Protein AF-A0A3C1Z2K4-F1 (afdb_monomer)

Nearest PDB structures (foldseek):
  4ebg-assembly1_A  TM=4.492E-01  e=4.046E+00  Staphylococcus aureus subsp. aureus Mu50
  5xgn-assembly1_B  TM=2.457E-01  e=3.814E+00  Homo sapiens

pLDDT: mean 73.74, std 11.25, range [42.72, 96.44]

Solvent-accessible surface area (backbone atoms only — not comparable to full-atom values): 7910 Å² total; per-residue (Å²): 136,85,82,72,77,92,65,87,72,60,56,74,59,48,55,52,50,57,49,53,52,52,51,52,50,49,51,52,49,51,52,56,58,47,44,72,74,14,76,82,66,61,44,74,87,27,49,41,77,48,66,44,98,81,70,36,40,39,39,38,34,58,72,63,78,54,89,96,55,91,79,65,76,47,79,47,63,82,52,70,60,96,48,67,52,50,76,48,76,40,57,48,74,62,55,73,74,47,88,82,85,74,73,81,72,74,54,76,42,77,50,80,68,90,36,40,38,35,33,34,65,54,88,63,80,130

Mean predicted aligned error: 13.85 Å

Sequence (126 aa):
MHDRLGIDQDLPFQQRGWGYLRLVWSVCSFVSIGARPGLFGQGSPADASMVDVGGTVRSDYERLARFERLTYLTVSSSAAPAADVLDVRWDRPYAEAFVLRRPMPLPARSGLQKKFCFDFQGSWGR

Structure (mmCIF, N/CA/C/O backbone):
data_AF-A0A3C1Z2K4-F1
#
_entry.id   AF-A0A3C1Z2K4-F1
#
loop_
_atom_site.group_PDB
_atom_site.id
_atom_site.type_symbol
_atom_site.label_atom_id
_atom_site.label_alt_id
_atom_site.label_comp_id
_atom_site.label_asym_id
_atom_site.label_entity_id
_atom_site.label_seq_id
_atom_site.pdbx_PDB_ins_code
_atom_site.Cartn_x
_atom_site.Cartn_y
_atom_site.Cartn_z
_atom_site.occupancy
_atom_site.B_iso_or_equiv
_atom_site.auth_seq_id
_atom_site.auth_comp_id
_atom_site.auth_asym_id
_atom_site.auth_atom_id
_atom_site.pdbx_PDB_model_num
ATOM 1 N N . MET A 1 1 ? -42.104 36.059 39.442 1.00 42.72 1 MET A N 1
ATOM 2 C CA . MET A 1 1 ? -41.412 35.205 40.433 1.00 42.72 1 MET A CA 1
ATOM 3 C C . MET A 1 1 ? -41.737 33.767 40.046 1.00 42.72 1 MET A C 1
ATOM 5 O O . MET A 1 1 ? -42.840 33.336 40.304 1.00 42.72 1 MET A O 1
ATOM 9 N N . HIS A 1 2 ? -41.058 33.175 39.063 1.00 48.38 2 HIS A N 1
ATOM 10 C CA . HIS A 1 2 ? -39.769 32.470 39.163 1.00 48.38 2 HIS A CA 1
ATOM 11 C C . HIS A 1 2 ? -39.744 31.285 40.149 1.00 48.38 2 HIS A C 1
ATOM 13 O O . HIS A 1 2 ? -38.697 31.019 40.727 1.00 48.38 2 HIS A O 1
ATOM 19 N N . ASP A 1 3 ? -40.840 30.529 40.261 1.00 51.28 3 ASP A N 1
ATOM 20 C CA . ASP A 1 3 ? -40.738 29.109 40.622 1.00 51.28 3 ASP A CA 1
ATOM 21 C C . ASP A 1 3 ? -40.391 28.313 39.364 1.00 51.28 3 ASP A C 1
ATOM 23 O O . ASP A 1 3 ? -41.202 28.009 38.490 1.00 51.28 3 ASP A O 1
ATOM 27 N N . ARG A 1 4 ? -39.080 28.144 39.224 1.00 54.81 4 ARG A N 1
ATOM 28 C CA . ARG A 1 4 ? -38.368 27.565 38.096 1.00 54.81 4 ARG A CA 1
ATOM 29 C C . ARG A 1 4 ? -38.668 26.068 38.018 1.00 54.81 4 ARG A C 1
ATOM 31 O O . ARG A 1 4 ? -38.285 25.338 38.919 1.00 54.81 4 ARG A O 1
ATOM 38 N N . LEU A 1 5 ? -39.303 25.654 36.919 1.00 58.22 5 LEU A N 1
ATOM 39 C CA . LEU A 1 5 ? -39.229 24.322 36.299 1.00 58.22 5 LEU A CA 1
ATOM 40 C C . LEU A 1 5 ? -39.019 23.162 37.289 1.00 58.22 5 LEU A C 1
ATOM 42 O O . LEU A 1 5 ? -37.889 22.734 37.521 1.00 58.22 5 LEU A O 1
ATOM 46 N N . GLY A 1 6 ? -40.126 22.625 37.811 1.00 48.28 6 GLY A N 1
ATOM 47 C CA . GLY A 1 6 ? -40.174 21.327 38.486 1.00 48.28 6 GLY A CA 1
ATOM 48 C C . GLY A 1 6 ? -39.842 20.202 37.509 1.00 48.28 6 GLY A C 1
ATOM 49 O O . GLY A 1 6 ? -40.725 19.519 37.003 1.00 48.28 6 GLY A O 1
ATOM 50 N N . ILE A 1 7 ? -38.561 20.064 37.184 1.00 61.66 7 ILE A N 1
ATOM 51 C CA . ILE A 1 7 ? -38.020 18.900 36.498 1.00 61.66 7 ILE A CA 1
ATOM 52 C C . ILE A 1 7 ? -37.639 17.941 37.613 1.00 61.66 7 ILE A C 1
ATOM 54 O O . ILE A 1 7 ? -36.717 18.222 38.378 1.00 61.66 7 ILE A O 1
ATOM 58 N N . ASP A 1 8 ? -38.371 16.838 37.708 1.00 60.84 8 ASP A N 1
ATOM 59 C CA . ASP A 1 8 ? -38.032 15.701 38.554 1.00 60.84 8 ASP A CA 1
ATOM 60 C C . ASP A 1 8 ? -36.700 15.129 38.038 1.00 60.84 8 ASP A C 1
ATOM 62 O O . ASP A 1 8 ? -36.638 14.368 37.069 1.00 60.84 8 ASP A O 1
ATOM 66 N N . GLN A 1 9 ? -35.591 15.671 38.548 1.00 62.62 9 GLN A N 1
ATOM 67 C CA . GLN A 1 9 ? -34.262 15.370 38.039 1.00 62.62 9 GLN A CA 1
ATOM 68 C C . GLN A 1 9 ? -33.791 14.051 38.629 1.00 62.62 9 GLN A C 1
ATOM 70 O O . GLN A 1 9 ? -33.305 13.998 39.759 1.00 62.62 9 GLN A O 1
ATOM 75 N N . ASP A 1 10 ? -33.853 12.998 37.817 1.00 71.75 10 ASP A N 1
ATOM 76 C CA . ASP A 1 10 ? -33.160 11.742 38.091 1.00 71.75 10 ASP A CA 1
ATOM 77 C C . ASP A 1 10 ? -31.637 11.939 37.923 1.00 71.75 10 ASP A C 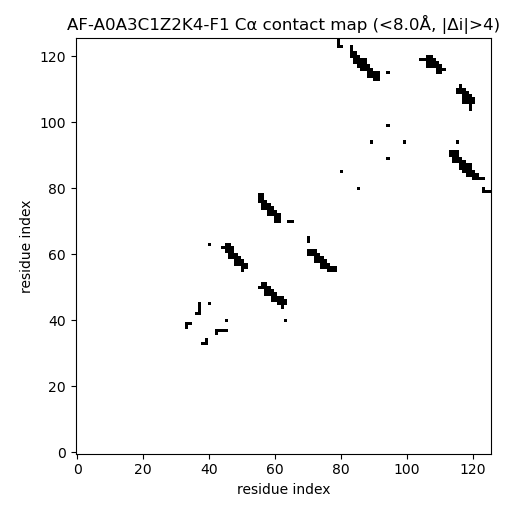1
ATOM 79 O O . ASP A 1 10 ? -31.005 11.583 36.923 1.00 71.75 10 ASP A O 1
ATOM 83 N N . LEU A 1 11 ? -31.043 12.597 38.920 1.00 75.25 11 LEU A N 1
ATOM 84 C CA . LEU A 1 11 ? -29.610 12.850 39.063 1.00 75.25 11 LEU A CA 1
ATOM 85 C C . LEU A 1 11 ? -28.760 11.566 38.932 1.00 75.25 11 LEU A C 1
ATOM 87 O O . LEU A 1 11 ? -27.741 11.612 38.236 1.00 75.25 11 LEU A O 1
ATOM 91 N N . PRO A 1 12 ? -29.141 10.410 39.520 1.00 74.81 12 PRO A N 1
ATOM 92 C CA . PRO A 1 12 ? -28.428 9.147 39.323 1.00 74.81 12 PRO A CA 1
ATOM 93 C C . PRO A 1 12 ? -28.388 8.666 37.868 1.00 74.81 12 PRO A C 1
ATOM 95 O O . PRO A 1 12 ? -27.373 8.101 37.442 1.00 74.81 12 PRO A O 1
ATOM 98 N N . PHE A 1 13 ? -29.477 8.845 37.113 1.00 74.31 13 PHE A N 1
ATOM 99 C CA . PHE A 1 13 ? -29.533 8.505 35.690 1.00 74.31 13 PHE A CA 1
ATOM 100 C C . PHE A 1 13 ? -28.643 9.438 34.866 1.00 74.31 13 PHE A C 1
ATOM 102 O O . PHE A 1 13 ? -27.835 8.976 34.053 1.00 74.31 13 PHE A O 1
ATOM 109 N N . GLN A 1 14 ? -28.707 10.743 35.141 1.00 77.50 14 GLN A N 1
ATOM 110 C CA . GLN A 1 14 ? -27.864 11.728 34.470 1.00 77.50 14 GLN A CA 1
ATOM 111 C C . GLN A 1 14 ? -26.378 11.447 34.713 1.00 77.50 14 GLN A C 1
ATOM 113 O O . GLN A 1 14 ? -25.613 11.370 33.756 1.00 77.50 14 GLN A O 1
ATOM 118 N N . GLN A 1 15 ? -25.949 11.227 35.959 1.00 78.94 15 GLN A N 1
ATOM 119 C CA . GLN A 1 15 ? -24.537 10.974 36.279 1.00 78.94 15 GLN A CA 1
ATOM 120 C C . GLN A 1 15 ? -23.973 9.745 35.550 1.00 78.94 15 GLN A C 1
ATOM 122 O O . GLN A 1 15 ? -22.863 9.803 35.013 1.00 78.94 15 GLN A O 1
ATOM 127 N N . ARG A 1 16 ? -24.752 8.658 35.466 1.00 83.81 16 ARG A N 1
ATOM 128 C CA . ARG A 1 16 ? -24.385 7.465 34.688 1.00 83.81 16 ARG A CA 1
ATOM 129 C C . ARG A 1 16 ? -24.308 7.777 33.195 1.00 83.81 16 ARG A C 1
ATOM 131 O O . ARG A 1 16 ? -23.313 7.430 32.560 1.00 83.81 16 ARG A O 1
ATOM 138 N N . GLY A 1 17 ? -25.291 8.496 32.653 1.00 84.44 17 GLY A N 1
ATOM 139 C CA . GLY A 1 17 ? -25.292 8.953 31.261 1.00 84.44 17 GLY A CA 1
ATOM 140 C C . GLY A 1 17 ? -24.070 9.811 30.916 1.00 84.44 17 GLY A C 1
ATOM 141 O O . GLY A 1 17 ? -23.415 9.578 29.903 1.00 84.44 17 GLY A O 1
ATOM 142 N N . TRP A 1 18 ? -23.687 10.734 31.801 1.00 85.69 18 TRP A N 1
ATOM 143 C CA . TRP A 1 18 ? -22.487 11.564 31.657 1.00 85.69 18 TRP A CA 1
ATOM 144 C C . TRP A 1 18 ? -21.187 10.754 31.695 1.00 85.69 18 TRP A C 1
ATOM 146 O O . TRP A 1 18 ? -20.201 11.159 31.074 1.00 85.69 18 TRP A O 1
ATOM 156 N N . GLY A 1 19 ? -21.162 9.632 32.418 1.00 89.88 19 GLY A N 1
ATOM 157 C CA . GLY A 1 19 ? -20.056 8.675 32.392 1.00 89.88 19 GLY A CA 1
ATOM 158 C C . GLY A 1 19 ? -19.955 7.958 31.045 1.00 89.88 19 GLY A C 1
ATOM 159 O O . GLY A 1 19 ? -18.898 7.980 30.415 1.00 89.88 19 GLY A O 1
ATOM 160 N N . TYR A 1 20 ? -21.066 7.398 30.559 1.00 92.44 20 TYR A N 1
ATOM 161 C CA . TYR A 1 20 ? -21.116 6.723 29.257 1.00 92.44 20 TYR A CA 1
ATOM 162 C C . TYR A 1 20 ? -20.770 7.658 28.101 1.00 92.44 20 TYR A C 1
ATOM 164 O O . TYR A 1 20 ? -19.976 7.294 27.238 1.00 92.44 20 TYR A O 1
ATOM 172 N N . LEU A 1 21 ? -21.302 8.880 28.101 1.00 92.69 21 LEU A N 1
ATOM 173 C CA . LEU A 1 21 ? -21.032 9.850 27.045 1.00 92.69 21 LEU A CA 1
ATOM 174 C C . LEU A 1 21 ? -19.541 10.215 27.001 1.00 92.69 21 LEU A C 1
ATOM 176 O O . LEU A 1 21 ? -18.952 10.261 25.924 1.00 92.69 21 LEU A O 1
ATOM 180 N N . ARG A 1 22 ? -18.900 10.398 28.164 1.00 94.31 22 ARG A N 1
ATOM 181 C CA . ARG A 1 22 ? -17.449 10.629 28.255 1.00 94.31 22 ARG A CA 1
ATOM 182 C C . ARG A 1 22 ? -16.633 9.428 27.791 1.00 94.31 22 ARG A C 1
ATOM 184 O O . ARG A 1 22 ? -15.603 9.625 27.148 1.00 94.31 22 ARG A O 1
ATOM 191 N N . LEU A 1 23 ? -17.084 8.208 28.076 1.00 95.69 23 LEU A N 1
ATOM 192 C CA . LEU A 1 23 ? -16.432 6.988 27.602 1.00 95.69 23 LEU A CA 1
ATOM 193 C C . LEU A 1 23 ? -16.510 6.885 26.072 1.00 95.69 23 LEU A C 1
ATOM 195 O O . LEU A 1 23 ? -15.487 6.694 25.421 1.00 95.69 23 LEU A O 1
ATOM 199 N N . VAL A 1 24 ? -17.693 7.103 25.494 1.00 96.25 24 VAL A N 1
ATOM 200 C CA . VAL A 1 24 ? -17.895 7.124 24.038 1.00 96.25 24 VAL A CA 1
ATOM 201 C C . VAL A 1 24 ? -17.041 8.211 23.386 1.00 96.25 24 VAL A C 1
ATOM 203 O O . VAL A 1 24 ? -16.316 7.924 22.437 1.00 96.25 24 VAL A O 1
ATOM 206 N N . TRP A 1 25 ? -17.042 9.434 23.927 1.00 96.44 25 TRP A N 1
ATOM 207 C CA . TRP A 1 25 ? -16.193 10.516 23.418 1.00 96.44 25 TRP A CA 1
ATOM 208 C C . TRP A 1 25 ? -14.704 10.197 23.519 1.00 96.44 25 TRP A C 1
ATOM 210 O O . TRP A 1 25 ? -13.958 10.505 22.590 1.00 96.44 25 TRP A O 1
ATOM 220 N N . SER A 1 26 ? -14.268 9.554 24.603 1.00 96.00 26 SER A N 1
ATOM 221 C CA . SER A 1 26 ? -12.878 9.110 24.762 1.00 96.00 26 SER A CA 1
ATOM 222 C C . SER A 1 26 ? -12.491 8.104 23.679 1.00 96.00 26 SER A C 1
ATOM 224 O O . SER A 1 26 ? -11.468 8.279 23.020 1.00 96.00 26 SER A O 1
ATOM 226 N N . VAL A 1 27 ? -13.336 7.100 23.428 1.00 95.56 27 VAL A N 1
ATOM 227 C CA . VAL A 1 27 ? -13.105 6.092 22.381 1.00 95.56 27 VAL A CA 1
ATOM 228 C C . VAL A 1 27 ? -13.101 6.731 20.990 1.00 95.56 27 VAL A C 1
ATOM 230 O O . VAL A 1 27 ? -12.163 6.514 20.224 1.00 95.56 27 VAL A O 1
ATOM 233 N N . CYS A 1 28 ? -14.085 7.576 20.667 1.00 93.31 28 CYS A N 1
ATOM 234 C CA . CYS A 1 28 ? -14.136 8.291 19.388 1.00 93.31 28 CYS A CA 1
ATOM 235 C C . CYS A 1 28 ? -12.912 9.188 19.173 1.00 93.31 28 CYS A C 1
ATOM 237 O O . CYS A 1 28 ? -12.362 9.223 18.071 1.00 93.31 28 CYS A O 1
ATOM 239 N N . SER A 1 29 ? -12.457 9.886 20.216 1.00 93.75 29 SER A N 1
ATOM 240 C CA . SER A 1 29 ? -11.263 10.734 20.149 1.00 93.75 29 SER A CA 1
ATOM 241 C C . SER A 1 29 ? -10.011 9.897 19.904 1.00 93.75 29 SER A C 1
ATOM 243 O O . SER A 1 29 ? -9.198 10.243 19.050 1.00 93.75 29 SER A O 1
ATOM 245 N N . PHE A 1 30 ? -9.886 8.761 20.592 1.00 92.56 30 PHE A N 1
ATOM 246 C CA . PHE A 1 30 ? -8.764 7.845 20.423 1.00 92.56 30 PHE A CA 1
ATOM 247 C C . PHE A 1 30 ? -8.699 7.275 18.999 1.00 92.56 30 PHE A C 1
ATOM 249 O O . PHE A 1 30 ? -7.652 7.338 18.355 1.00 92.56 30 PHE A O 1
ATOM 256 N N . VAL A 1 31 ? -9.832 6.808 18.466 1.00 88.69 31 VAL A N 1
ATOM 257 C CA . VAL A 1 31 ? -9.939 6.337 17.075 1.00 88.69 31 VAL A CA 1
ATOM 258 C C . VAL A 1 31 ? -9.608 7.460 16.090 1.00 88.69 31 VAL A C 1
ATOM 260 O O . VAL A 1 31 ? -8.839 7.247 15.156 1.00 88.69 31 VAL A O 1
ATOM 263 N N . SER A 1 32 ? -10.120 8.672 16.314 1.00 87.81 32 SER A N 1
ATOM 264 C CA . SER A 1 32 ? -9.868 9.821 15.433 1.00 87.81 32 SER A CA 1
ATOM 265 C C . SER A 1 32 ? -8.390 10.212 15.396 1.00 87.81 32 SER A C 1
ATOM 267 O O . SER A 1 32 ? -7.856 10.503 14.328 1.00 87.81 32 SER A O 1
ATOM 269 N N . ILE A 1 33 ? -7.705 10.191 16.543 1.00 88.00 33 ILE A N 1
ATOM 270 C CA . ILE A 1 33 ? -6.263 10.458 16.624 1.00 88.00 33 ILE A CA 1
ATOM 271 C C . ILE A 1 33 ? -5.476 9.337 15.937 1.00 88.00 33 ILE A C 1
ATOM 273 O O . ILE A 1 33 ? -4.588 9.632 15.138 1.00 88.00 33 ILE A O 1
ATOM 277 N N . GLY A 1 34 ? -5.832 8.073 16.183 1.00 79.44 34 GLY A N 1
ATOM 278 C CA . GLY A 1 34 ? -5.200 6.910 15.552 1.00 79.44 34 GLY A CA 1
ATOM 279 C C . GLY A 1 34 ? -5.416 6.833 14.036 1.00 79.44 34 GLY A C 1
ATOM 280 O O . GLY A 1 34 ? -4.576 6.300 13.315 1.00 79.44 34 GLY A O 1
ATOM 281 N N . ALA A 1 35 ? -6.492 7.423 13.517 1.00 77.06 35 ALA A N 1
ATOM 282 C CA . ALA A 1 35 ? -6.745 7.474 12.082 1.00 77.06 35 ALA A CA 1
ATOM 283 C C . ALA A 1 35 ? -5.802 8.422 11.327 1.00 77.06 35 ALA A C 1
ATOM 285 O O . ALA A 1 35 ? -5.499 8.165 10.165 1.00 77.06 35 ALA A O 1
ATOM 286 N N . ARG A 1 36 ? -5.288 9.480 11.971 1.00 75.94 36 ARG A N 1
ATOM 287 C CA . ARG A 1 36 ? -4.394 10.467 11.330 1.00 75.94 36 ARG A CA 1
ATOM 288 C C . ARG A 1 36 ? -3.104 9.863 10.756 1.00 75.94 36 ARG A C 1
ATOM 290 O O . ARG A 1 36 ? -2.772 10.210 9.628 1.00 75.94 36 ARG A O 1
ATOM 297 N N . PRO A 1 37 ? -2.383 8.967 11.457 1.00 71.69 37 PRO A N 1
ATOM 298 C CA . PRO A 1 37 ? -1.226 8.276 10.883 1.00 71.69 37 PRO A CA 1
ATOM 299 C C . PRO A 1 37 ? -1.588 7.160 9.886 1.00 71.69 37 PRO A C 1
ATOM 301 O O . PRO A 1 37 ? -0.691 6.495 9.375 1.00 71.69 37 PRO A O 1
ATOM 304 N N . GLY A 1 38 ? -2.872 6.916 9.608 1.00 64.25 38 GLY A N 1
ATOM 305 C CA . GLY A 1 38 ? -3.290 5.869 8.680 1.00 64.25 38 GLY A CA 1
ATOM 306 C C . GLY A 1 38 ? -3.287 4.456 9.266 1.00 64.25 38 GLY A C 1
ATOM 307 O O . GLY A 1 38 ? -3.262 3.495 8.500 1.00 64.25 38 GLY A O 1
ATOM 308 N N . LEU A 1 39 ? -3.358 4.304 10.601 1.00 67.12 39 LEU A N 1
ATOM 309 C CA . LEU A 1 39 ? -3.402 2.991 11.277 1.00 67.12 39 LEU A CA 1
ATOM 310 C C . LEU A 1 39 ? -4.583 2.113 10.826 1.00 67.12 39 LEU A C 1
ATOM 312 O O . LEU A 1 39 ? -4.513 0.894 10.931 1.00 67.12 39 LEU A O 1
ATOM 316 N N . PHE A 1 40 ? -5.638 2.714 10.268 1.00 67.94 40 PHE A N 1
ATOM 317 C CA . PHE A 1 40 ? -6.784 2.010 9.679 1.00 67.94 40 PHE A CA 1
ATOM 318 C C . PHE A 1 40 ? -6.649 1.785 8.157 1.00 67.94 40 PHE A C 1
ATOM 320 O O . PHE A 1 40 ? -7.642 1.650 7.445 1.00 67.94 40 PHE A O 1
ATOM 327 N N . GLY A 1 41 ? -5.414 1.741 7.644 1.00 54.75 41 GLY A N 1
ATOM 328 C CA . GLY A 1 41 ? -5.097 1.267 6.293 1.00 54.75 41 GLY A CA 1
ATOM 329 C C . GLY A 1 41 ? -5.091 2.334 5.199 1.00 54.75 41 GLY A C 1
ATOM 330 O O . GLY A 1 41 ? -5.164 1.983 4.024 1.00 54.75 41 GLY A O 1
ATOM 331 N N . GLN A 1 42 ? -5.053 3.624 5.543 1.00 57.72 42 GLN A N 1
ATOM 332 C CA . GLN A 1 42 ? -5.024 4.728 4.576 1.00 57.72 42 GLN A CA 1
ATOM 333 C C . GLN A 1 42 ? -3.891 5.695 4.946 1.00 57.72 42 GLN A C 1
ATOM 335 O O . GLN A 1 42 ? -4.050 6.528 5.831 1.00 57.72 42 GLN A O 1
ATOM 340 N N . GLY A 1 43 ? -2.724 5.541 4.318 1.00 59.53 43 GLY A N 1
ATOM 341 C CA . GLY A 1 43 ? -1.541 6.370 4.569 1.00 59.53 43 GLY A CA 1
ATOM 342 C C . GLY A 1 43 ? -0.243 5.675 4.158 1.00 59.53 43 GLY A C 1
ATOM 343 O O . GLY A 1 43 ? -0.268 4.522 3.744 1.00 59.53 43 GLY A O 1
ATOM 344 N N . SER A 1 44 ? 0.894 6.351 4.360 1.00 58.62 44 SER A N 1
ATOM 345 C CA . SER A 1 44 ? 2.244 5.864 4.022 1.00 58.62 44 SER A CA 1
ATOM 346 C C . SER A 1 44 ? 2.571 4.403 4.385 1.00 58.62 44 SER A C 1
ATOM 348 O O . SER A 1 44 ? 3.344 3.817 3.638 1.00 58.62 44 SER A O 1
ATOM 350 N N . PRO A 1 45 ? 2.057 3.777 5.468 1.00 62.09 45 PRO A N 1
AT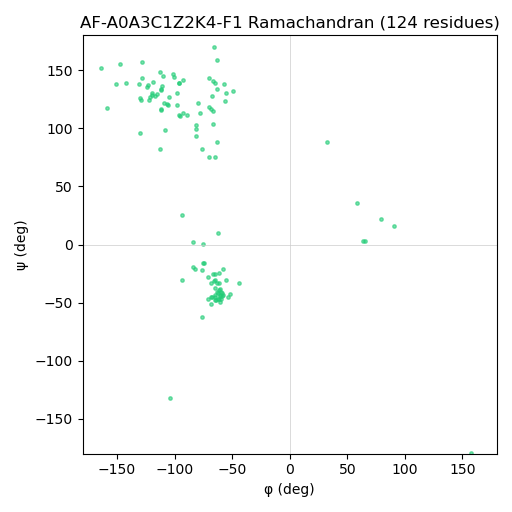OM 351 C CA . PRO A 1 45 ? 2.339 2.357 5.724 1.00 62.09 45 PRO A CA 1
ATOM 352 C C . PRO A 1 45 ? 1.583 1.375 4.811 1.00 62.09 45 PRO A C 1
ATOM 354 O O . PRO A 1 45 ? 1.936 0.194 4.771 1.00 62.09 45 PRO A O 1
ATOM 357 N N . ALA A 1 46 ? 0.533 1.829 4.118 1.00 64.75 46 ALA A N 1
ATOM 358 C CA . ALA A 1 46 ? -0.202 1.037 3.135 1.00 64.75 46 ALA A CA 1
ATOM 359 C C . ALA A 1 46 ? 0.490 1.029 1.765 1.00 64.75 46 ALA A C 1
ATOM 361 O O . ALA A 1 46 ? 0.270 0.096 0.998 1.00 64.75 46 ALA A O 1
ATOM 362 N N . ASP A 1 47 ? 1.353 2.008 1.497 1.00 71.62 47 ASP A N 1
ATOM 363 C CA . ASP A 1 47 ? 2.158 2.087 0.285 1.00 71.62 47 ASP A CA 1
ATOM 364 C C . ASP A 1 47 ? 3.550 1.503 0.545 1.00 71.62 47 ASP A C 1
ATOM 366 O O . ASP A 1 47 ? 4.161 1.709 1.595 1.00 71.62 47 ASP A O 1
ATOM 370 N N . ALA A 1 48 ? 4.063 0.751 -0.418 1.00 77.19 48 ALA A N 1
ATOM 371 C CA . ALA A 1 48 ? 5.401 0.195 -0.384 1.00 77.19 48 ALA A CA 1
ATOM 372 C C . ALA A 1 48 ? 6.109 0.488 -1.704 1.00 77.19 48 ALA A C 1
ATOM 374 O O . ALA A 1 48 ? 5.539 0.351 -2.784 1.00 77.19 48 ALA A O 1
ATOM 375 N N . SER A 1 49 ? 7.379 0.866 -1.601 1.00 79.75 49 SER A N 1
ATOM 376 C CA . SER A 1 49 ? 8.265 1.040 -2.745 1.00 79.75 49 SER A CA 1
ATOM 377 C C . SER A 1 49 ? 9.408 0.043 -2.643 1.00 79.75 49 SER A C 1
ATOM 379 O O . SER A 1 49 ? 10.088 -0.015 -1.617 1.00 79.75 49 SER A O 1
ATOM 381 N N . MET A 1 50 ? 9.645 -0.717 -3.704 1.00 80.75 50 MET A N 1
ATOM 382 C CA . MET A 1 50 ? 10.809 -1.583 -3.837 1.00 80.75 50 MET A CA 1
ATOM 383 C C . MET A 1 50 ? 11.714 -1.033 -4.932 1.00 80.75 50 MET A C 1
ATOM 385 O O . MET A 1 50 ? 11.243 -0.698 -6.016 1.00 80.75 50 MET A O 1
ATOM 389 N N . VAL A 1 51 ? 13.007 -0.944 -4.644 1.00 78.75 51 VAL A N 1
ATOM 390 C CA . VAL A 1 51 ? 14.030 -0.559 -5.617 1.00 78.75 51 VAL A CA 1
ATOM 391 C C . VAL A 1 51 ? 14.896 -1.783 -5.879 1.00 78.75 51 VAL A C 1
ATOM 393 O O . VAL A 1 51 ? 15.264 -2.490 -4.940 1.00 78.75 51 VAL A O 1
ATOM 396 N N . ASP A 1 52 ? 15.170 -2.057 -7.150 1.00 79.38 52 ASP A N 1
ATOM 397 C CA . ASP A 1 52 ? 16.071 -3.135 -7.550 1.00 79.38 52 ASP A CA 1
ATOM 398 C C . ASP A 1 52 ? 17.510 -2.887 -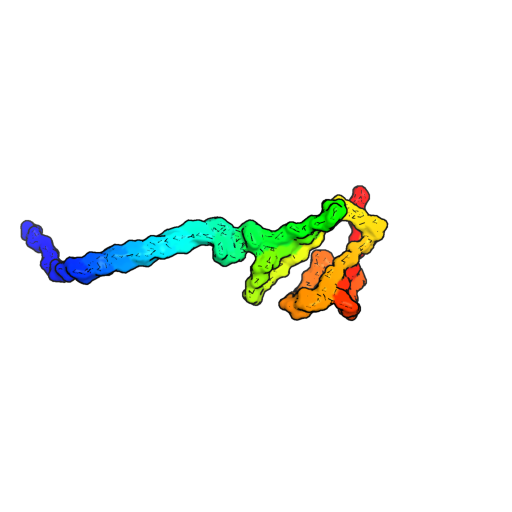7.054 1.00 79.38 52 ASP A C 1
ATOM 400 O O . ASP A 1 52 ? 17.907 -1.751 -6.791 1.00 79.38 52 ASP A O 1
ATOM 404 N N . VAL A 1 53 ? 18.316 -3.948 -6.960 1.00 68.81 53 VAL A N 1
ATOM 405 C CA . VAL A 1 53 ? 19.720 -3.904 -6.510 1.00 68.81 53 VAL A CA 1
ATOM 406 C C . VAL A 1 53 ? 20.553 -2.920 -7.345 1.00 68.81 53 VAL A C 1
ATOM 408 O O . VAL A 1 53 ? 21.471 -2.293 -6.820 1.00 68.81 53 VAL A O 1
ATOM 411 N N . GLY A 1 54 ? 20.207 -2.730 -8.624 1.00 64.75 54 GLY A N 1
ATOM 412 C CA . GLY A 1 54 ? 20.850 -1.757 -9.510 1.00 64.75 54 GLY A CA 1
ATOM 413 C C . GLY A 1 54 ? 20.319 -0.321 -9.414 1.00 64.75 54 GLY A C 1
ATOM 414 O O . GLY A 1 54 ? 20.727 0.517 -10.215 1.00 64.75 54 GLY A O 1
ATOM 415 N N . GLY A 1 55 ? 19.361 -0.016 -8.530 1.00 68.69 55 GLY A N 1
ATOM 416 C CA . GLY A 1 55 ? 18.778 1.330 -8.382 1.00 68.69 55 GLY A CA 1
ATOM 417 C C . GLY A 1 55 ? 17.986 1.835 -9.597 1.00 68.69 55 GLY A C 1
ATOM 418 O O . GLY A 1 55 ? 17.522 2.973 -9.613 1.00 68.69 55 GLY A O 1
ATOM 419 N N . THR A 1 56 ? 17.858 1.001 -10.628 1.00 74.25 56 THR A N 1
ATOM 420 C CA . THR A 1 56 ? 17.387 1.409 -11.955 1.00 74.25 56 THR A CA 1
ATOM 421 C C . THR A 1 56 ? 15.884 1.218 -12.108 1.00 74.25 56 THR A C 1
ATOM 423 O O . THR A 1 56 ? 15.232 1.994 -12.798 1.00 74.25 56 THR A O 1
ATOM 426 N N . VAL A 1 57 ? 15.318 0.220 -11.427 1.00 77.19 57 VAL A N 1
ATOM 427 C CA . VAL A 1 57 ? 13.886 -0.083 -11.458 1.00 77.19 57 VAL A CA 1
ATOM 428 C C . VAL A 1 57 ? 13.292 0.142 -10.076 1.00 77.19 57 VAL A C 1
ATOM 430 O O . VAL A 1 57 ? 13.800 -0.373 -9.077 1.00 77.19 57 VAL A O 1
ATOM 433 N N . ARG A 1 58 ? 12.195 0.894 -10.025 1.00 83.06 58 ARG A N 1
ATOM 434 C CA . ARG A 1 58 ? 11.401 1.150 -8.827 1.00 83.06 58 ARG A CA 1
ATOM 435 C C . ARG A 1 58 ? 9.970 0.673 -9.048 1.00 83.06 58 ARG A C 1
ATOM 437 O O . ARG A 1 58 ? 9.319 1.061 -10.015 1.00 83.06 58 ARG A O 1
ATOM 444 N N . SER A 1 59 ? 9.486 -0.155 -8.132 1.00 82.12 59 SER A N 1
ATOM 445 C CA . SER A 1 59 ? 8.116 -0.664 -8.102 1.00 82.12 59 SER A CA 1
ATOM 446 C C . SER A 1 59 ? 7.380 -0.071 -6.908 1.00 82.12 59 SER A C 1
ATOM 448 O O . SER A 1 59 ? 7.758 -0.342 -5.770 1.00 82.12 59 SER A O 1
ATOM 450 N N . ASP A 1 60 ? 6.336 0.709 -7.155 1.00 83.00 60 ASP A N 1
ATOM 451 C CA . ASP A 1 60 ? 5.459 1.267 -6.126 1.00 83.00 60 ASP A CA 1
ATOM 452 C C . ASP A 1 60 ? 4.124 0.504 -6.128 1.00 83.00 60 ASP A C 1
ATOM 454 O O . ASP A 1 60 ? 3.492 0.341 -7.176 1.00 83.00 60 ASP A O 1
ATOM 458 N N . TYR A 1 61 ? 3.706 0.001 -4.964 1.00 80.44 61 TYR A N 1
ATOM 459 C CA . TYR A 1 61 ? 2.502 -0.819 -4.812 1.00 80.44 61 TYR A CA 1
ATOM 460 C C . TYR A 1 61 ? 1.807 -0.620 -3.465 1.00 80.44 61 TYR A C 1
ATOM 462 O O . TYR A 1 61 ? 2.432 -0.291 -2.460 1.00 80.44 61 TYR A O 1
ATOM 470 N N . GLU A 1 62 ? 0.503 -0.891 -3.432 1.00 77.38 62 GLU A N 1
ATOM 471 C CA . GLU A 1 62 ? -0.270 -0.944 -2.188 1.00 77.38 62 GLU A CA 1
ATOM 472 C C . GLU A 1 62 ? 0.011 -2.291 -1.494 1.00 77.38 62 GLU A C 1
ATOM 474 O O . GLU A 1 62 ? -0.332 -3.361 -1.998 1.00 77.38 62 GLU A O 1
ATOM 479 N N . ARG A 1 63 ? 0.670 -2.258 -0.332 1.00 73.69 63 ARG A N 1
ATOM 480 C CA . ARG A 1 63 ? 0.988 -3.442 0.485 1.00 73.69 63 ARG A CA 1
ATOM 481 C C . ARG A 1 63 ? -0.270 -4.100 1.050 1.00 73.69 63 ARG A C 1
ATOM 483 O O . ARG A 1 63 ? -0.294 -5.309 1.272 1.00 73.69 63 ARG A O 1
ATOM 490 N N . LEU A 1 64 ? -1.297 -3.298 1.316 1.00 70.75 64 LEU A N 1
ATOM 491 C CA . LEU A 1 64 ? -2.572 -3.732 1.877 1.00 70.75 64 LEU A CA 1
ATOM 492 C C . LEU A 1 64 ? -3.672 -3.545 0.832 1.00 70.75 64 LEU A C 1
ATOM 494 O O . LEU A 1 64 ? -4.402 -2.555 0.853 1.00 70.75 64 LEU A O 1
ATOM 498 N N . ALA A 1 65 ? -3.790 -4.508 -0.082 1.00 70.88 65 ALA A N 1
ATOM 499 C CA . ALA A 1 65 ? -4.876 -4.522 -1.054 1.00 70.88 65 ALA A CA 1
ATOM 500 C C . ALA A 1 65 ? -6.229 -4.667 -0.340 1.00 70.88 65 ALA A C 1
ATOM 502 O O . ALA A 1 65 ? -6.400 -5.504 0.551 1.00 70.88 65 ALA A O 1
ATOM 503 N N . ARG A 1 66 ? -7.204 -3.843 -0.730 1.00 72.75 66 ARG A N 1
ATOM 504 C CA . ARG A 1 66 ? -8.557 -3.880 -0.165 1.00 72.75 66 ARG A CA 1
ATOM 505 C C . ARG A 1 66 ? -9.470 -4.711 -1.052 1.00 72.75 66 ARG A C 1
ATOM 507 O O . ARG A 1 66 ? -9.434 -4.583 -2.274 1.00 72.75 66 ARG A O 1
ATOM 514 N N . PHE A 1 67 ? -10.322 -5.518 -0.425 1.00 69.25 67 PHE A N 1
ATOM 515 C CA . PHE A 1 67 ? -11.338 -6.290 -1.133 1.00 69.25 67 PHE A CA 1
ATOM 516 C C . PHE A 1 67 ? -12.208 -5.350 -1.989 1.00 69.25 67 PHE A C 1
ATOM 518 O O . PHE A 1 67 ? -12.630 -4.298 -1.511 1.00 69.25 67 PHE A O 1
ATOM 525 N N . GLU A 1 68 ? -12.398 -5.701 -3.264 1.00 73.25 68 GLU A N 1
ATOM 526 C CA . GLU A 1 68 ? -13.162 -4.947 -4.280 1.00 73.25 68 GLU A CA 1
ATOM 527 C C . GLU A 1 68 ? -12.638 -3.554 -4.683 1.00 73.25 68 GLU A C 1
ATOM 529 O O . GLU A 1 68 ? -13.241 -2.897 -5.537 1.00 73.25 68 GLU A O 1
ATOM 534 N N . ARG A 1 69 ? -11.494 -3.093 -4.162 1.00 77.44 69 ARG A N 1
ATOM 535 C CA . ARG A 1 69 ? -10.890 -1.827 -4.603 1.00 77.44 69 ARG A CA 1
ATOM 536 C C . ARG A 1 69 ? -9.884 -2.061 -5.726 1.00 77.44 69 ARG A C 1
ATOM 538 O O . ARG A 1 69 ? -9.110 -3.012 -5.702 1.00 77.44 69 ARG A O 1
ATOM 545 N N . LEU A 1 70 ? -9.863 -1.152 -6.701 1.00 77.31 70 LEU A N 1
ATOM 546 C CA . LEU A 1 70 ? -8.810 -1.127 -7.710 1.00 77.31 70 LEU A CA 1
ATOM 547 C C . LEU A 1 70 ? -7.491 -0.677 -7.064 1.00 77.31 70 LEU A C 1
ATOM 549 O O . LEU A 1 70 ? -7.403 0.449 -6.574 1.00 77.31 70 LEU A O 1
ATOM 553 N N . THR A 1 71 ? -6.488 -1.551 -7.093 1.00 75.25 71 THR A N 1
ATOM 554 C CA . THR A 1 71 ? -5.104 -1.257 -6.698 1.00 75.25 71 THR A CA 1
ATOM 555 C C . THR A 1 71 ? -4.255 -1.033 -7.947 1.00 75.25 71 THR A C 1
ATOM 557 O O 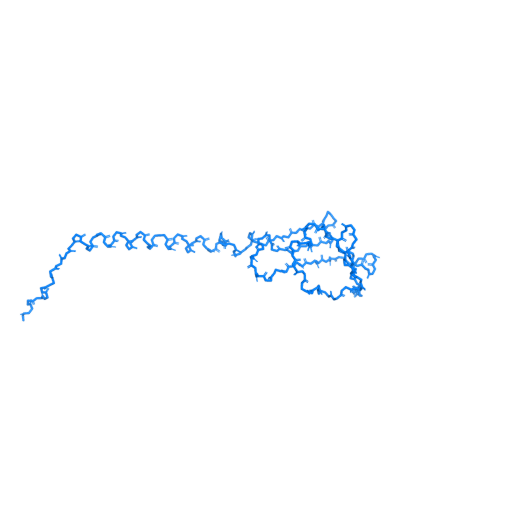. THR A 1 71 ? -4.485 -1.652 -8.990 1.00 75.25 71 THR A O 1
ATOM 560 N N . TYR A 1 72 ? -3.267 -0.148 -7.832 1.00 78.44 72 TYR A N 1
ATOM 561 C CA . TYR A 1 72 ? -2.302 0.142 -8.885 1.00 78.44 72 TYR A CA 1
ATOM 562 C C . TYR A 1 72 ? -0.919 -0.373 -8.480 1.00 78.44 72 TYR A C 1
ATOM 564 O O . TYR A 1 72 ? -0.490 -0.193 -7.342 1.00 78.44 72 TYR A O 1
ATOM 572 N N . LEU A 1 73 ? -0.236 -1.004 -9.431 1.00 80.06 73 LEU A N 1
ATOM 573 C CA . LEU A 1 73 ? 1.184 -1.325 -9.363 1.00 80.06 73 LEU A CA 1
ATOM 574 C C . LEU A 1 73 ? 1.876 -0.453 -10.407 1.00 80.06 73 LEU A C 1
ATOM 576 O O . LEU A 1 73 ? 1.615 -0.606 -11.601 1.00 80.06 73 LEU A O 1
ATOM 580 N N . THR A 1 74 ? 2.743 0.446 -9.959 1.00 82.81 74 THR A N 1
ATOM 581 C CA . THR A 1 74 ? 3.487 1.343 -10.842 1.00 82.81 74 THR A CA 1
ATOM 582 C C . THR A 1 74 ? 4.927 0.874 -10.912 1.00 82.81 74 THR A C 1
ATOM 584 O O . THR A 1 74 ? 5.618 0.820 -9.899 1.00 82.81 74 THR A O 1
ATOM 587 N N . VAL A 1 75 ? 5.388 0.545 -12.115 1.00 80.56 75 VAL A N 1
ATOM 588 C CA . VAL A 1 75 ? 6.790 0.210 -12.374 1.00 80.56 75 VAL A CA 1
ATOM 589 C C . VAL A 1 75 ? 7.414 1.381 -13.118 1.00 80.56 75 VAL A C 1
ATOM 591 O O . VAL A 1 75 ? 6.946 1.767 -14.186 1.00 80.56 75 VAL A O 1
ATOM 594 N N . SER A 1 76 ? 8.456 1.961 -12.535 1.00 81.00 76 SER A N 1
ATOM 595 C CA . SER A 1 76 ? 9.228 3.059 -13.110 1.00 81.00 76 SER A CA 1
ATOM 596 C C . SER A 1 76 ? 10.678 2.625 -13.306 1.00 81.00 76 SER A C 1
ATOM 598 O O . SER A 1 76 ? 11.241 1.914 -12.474 1.00 81.00 76 SER A O 1
ATOM 600 N N . SER A 1 77 ? 11.275 3.034 -14.424 1.00 76.81 77 SER A N 1
ATOM 601 C CA . SER A 1 77 ? 12.690 2.808 -14.724 1.00 76.81 77 SER A CA 1
ATOM 602 C C . SER A 1 77 ? 13.377 4.157 -14.886 1.00 76.81 77 SER A C 1
ATOM 604 O O . SER A 1 77 ? 12.885 5.005 -15.629 1.00 76.81 77 SER A O 1
ATOM 606 N N . SER A 1 78 ? 14.485 4.373 -14.178 1.00 71.56 78 SER A N 1
ATOM 607 C CA . SER A 1 78 ? 15.281 5.605 -14.258 1.00 71.56 78 SER A CA 1
ATOM 608 C C . SER A 1 78 ? 16.284 5.591 -15.414 1.00 71.56 78 SER A C 1
ATOM 610 O O . SER A 1 78 ? 16.723 6.654 -15.845 1.00 71.56 78 SER A O 1
ATOM 612 N N . ALA A 1 79 ? 16.611 4.411 -15.948 1.00 65.31 79 ALA A N 1
ATOM 613 C CA . ALA A 1 79 ? 17.403 4.265 -17.162 1.00 65.31 79 ALA A CA 1
ATOM 614 C C . ALA A 1 79 ? 16.535 3.747 -18.309 1.00 65.31 79 ALA A C 1
ATOM 616 O O . ALA A 1 79 ? 15.646 2.911 -18.103 1.00 65.31 79 ALA A O 1
ATOM 617 N N . ALA A 1 80 ? 16.835 4.214 -19.524 1.00 63.16 80 ALA A N 1
ATOM 618 C CA . ALA A 1 80 ? 16.353 3.557 -20.726 1.00 63.16 80 ALA A CA 1
ATOM 619 C C . ALA A 1 80 ? 16.829 2.093 -20.673 1.00 63.16 80 ALA A C 1
ATOM 621 O O . ALA A 1 80 ? 18.030 1.857 -20.491 1.00 63.16 80 ALA A O 1
ATOM 622 N N . PRO A 1 81 ? 15.919 1.109 -20.745 1.00 64.50 81 PRO A N 1
ATOM 623 C CA . PRO A 1 81 ? 16.319 -0.285 -20.731 1.00 64.50 81 PRO A CA 1
ATOM 624 C C . PRO A 1 81 ? 17.303 -0.540 -21.884 1.00 64.50 81 PRO A C 1
ATOM 626 O O . PRO A 1 81 ? 17.154 -0.013 -22.985 1.00 64.50 81 PRO A O 1
ATOM 629 N N . ALA A 1 82 ? 18.355 -1.321 -21.613 1.00 61.84 82 ALA A N 1
ATOM 630 C CA . ALA A 1 82 ? 19.412 -1.605 -22.592 1.00 61.84 82 ALA A CA 1
ATOM 631 C C . ALA A 1 82 ? 18.878 -2.333 -23.841 1.00 61.84 82 ALA A C 1
ATOM 633 O O . ALA A 1 82 ? 19.461 -2.247 -24.920 1.00 61.84 82 ALA A O 1
ATOM 634 N N . ALA A 1 83 ? 17.759 -3.040 -23.682 1.00 60.38 83 ALA A N 1
ATOM 635 C CA . ALA A 1 83 ? 16.912 -3.492 -24.768 1.00 60.38 83 ALA A CA 1
ATOM 636 C C . ALA A 1 83 ? 15.711 -2.544 -24.867 1.00 60.38 83 ALA A C 1
ATOM 638 O O . ALA A 1 83 ? 15.166 -2.141 -23.846 1.00 60.38 83 ALA A O 1
ATOM 639 N N . ASP A 1 84 ? 15.228 -2.274 -26.077 1.00 68.06 84 ASP A N 1
ATOM 640 C CA . ASP A 1 84 ? 14.022 -1.466 -26.363 1.00 68.06 84 ASP A CA 1
ATOM 641 C C . ASP A 1 84 ? 12.709 -2.076 -25.792 1.00 68.06 84 ASP A C 1
ATOM 643 O O . ASP A 1 84 ? 11.594 -1.659 -26.108 1.00 68.06 84 ASP A O 1
ATOM 647 N N . VAL A 1 85 ? 12.846 -3.113 -24.959 1.00 69.00 85 VAL A N 1
ATOM 648 C CA . VAL A 1 85 ? 11.800 -3.930 -24.359 1.00 69.00 85 VAL A CA 1
ATOM 649 C C . VAL A 1 85 ? 12.034 -4.011 -22.852 1.00 69.00 85 VAL A C 1
ATOM 651 O O . VAL A 1 85 ? 13.087 -4.456 -22.392 1.00 69.00 85 VAL A O 1
ATOM 654 N N . LEU A 1 86 ? 11.019 -3.619 -22.086 1.00 73.50 86 LEU A N 1
ATOM 655 C CA . LEU A 1 86 ? 10.930 -3.849 -20.650 1.00 73.50 86 LEU A CA 1
ATOM 656 C C . LEU A 1 86 ? 10.108 -5.123 -20.409 1.00 73.50 86 LEU A C 1
ATOM 658 O O . LEU A 1 86 ? 8.902 -5.130 -20.652 1.00 73.50 86 LEU A O 1
ATOM 662 N N . ASP A 1 87 ? 10.764 -6.183 -19.935 1.00 74.94 87 ASP A N 1
ATOM 663 C CA . ASP A 1 87 ? 10.122 -7.449 -19.558 1.00 74.94 87 ASP A CA 1
ATOM 664 C C . ASP A 1 87 ? 9.784 -7.429 -18.062 1.00 74.94 87 ASP A C 1
ATOM 666 O O . ASP A 1 87 ? 10.674 -7.391 -17.205 1.00 74.94 87 ASP A O 1
ATOM 670 N N . VAL A 1 88 ? 8.489 -7.431 -17.744 1.00 76.69 88 VAL A N 1
ATOM 671 C CA . VAL A 1 88 ? 7.990 -7.480 -16.367 1.00 76.69 88 VAL A CA 1
ATOM 672 C C . VAL A 1 88 ? 7.371 -8.847 -16.107 1.00 76.69 88 VAL A C 1
ATOM 674 O O . VAL A 1 88 ? 6.418 -9.254 -16.777 1.00 76.69 88 VAL A O 1
ATOM 677 N N . ARG A 1 89 ? 7.905 -9.552 -15.101 1.00 80.56 89 ARG A N 1
ATOM 678 C CA . ARG A 1 89 ? 7.503 -10.920 -14.753 1.00 80.56 89 ARG A CA 1
ATOM 679 C C . ARG A 1 89 ? 6.966 -10.999 -13.334 1.00 80.56 89 ARG A C 1
ATOM 681 O O . ARG A 1 89 ? 7.656 -10.621 -12.391 1.00 80.56 89 ARG A O 1
ATOM 688 N N . TRP A 1 90 ? 5.798 -11.611 -13.177 1.00 78.69 90 TRP A N 1
ATOM 689 C CA . TRP A 1 90 ? 5.217 -11.923 -11.871 1.00 78.69 90 TRP A CA 1
ATOM 690 C C . TRP A 1 90 ? 5.168 -13.420 -11.627 1.00 78.69 90 TRP A C 1
ATOM 692 O O . TRP A 1 90 ? 4.972 -14.225 -12.545 1.00 78.69 90 TRP A O 1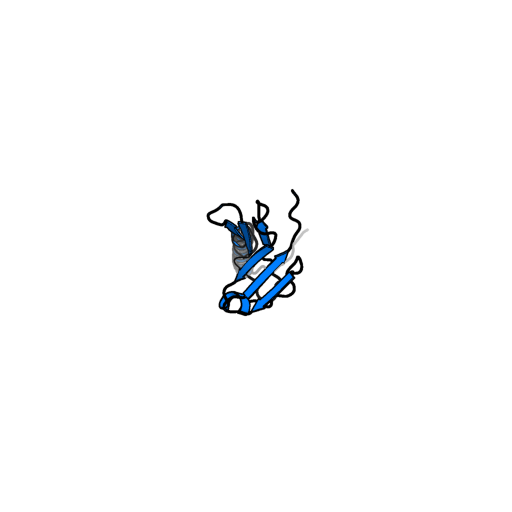
ATOM 702 N N . ASP A 1 91 ? 5.295 -13.795 -10.359 1.00 79.69 91 ASP A N 1
ATOM 703 C CA . ASP A 1 91 ? 5.045 -15.166 -9.953 1.00 79.69 91 ASP A CA 1
ATOM 704 C C . ASP A 1 91 ? 3.568 -15.508 -10.131 1.00 79.69 91 ASP A C 1
ATOM 706 O O . ASP A 1 91 ? 2.666 -14.713 -9.863 1.00 79.69 91 ASP A O 1
ATOM 710 N N . ARG A 1 92 ? 3.326 -16.734 -10.586 1.00 76.50 92 ARG A N 1
ATOM 711 C CA . ARG A 1 92 ? 1.986 -17.234 -10.879 1.00 76.50 92 ARG A CA 1
ATOM 712 C C . ARG A 1 92 ? 0.996 -17.101 -9.706 1.00 76.50 92 ARG A C 1
ATOM 714 O O . ARG A 1 92 ? -0.099 -16.610 -9.962 1.00 76.50 92 ARG A O 1
ATOM 721 N N . PRO A 1 93 ? 1.349 -17.440 -8.446 1.00 80.62 93 PRO A N 1
ATOM 722 C CA . PRO A 1 93 ? 0.420 -17.300 -7.322 1.00 80.62 93 PRO A CA 1
ATOM 723 C C . PRO A 1 93 ? -0.011 -15.850 -7.085 1.00 80.62 93 PRO A C 1
ATOM 725 O O . PRO A 1 93 ? -1.140 -15.597 -6.686 1.00 80.62 93 PRO A O 1
ATOM 728 N N . TYR A 1 94 ? 0.881 -14.893 -7.357 1.00 75.06 94 TYR A N 1
ATOM 729 C CA . TYR A 1 94 ? 0.561 -13.474 -7.263 1.00 75.06 94 TYR A CA 1
ATOM 730 C C . TYR A 1 94 ? -0.381 -13.055 -8.396 1.00 75.06 94 TYR A C 1
ATOM 732 O O . TYR A 1 94 ? -1.400 -12.427 -8.142 1.00 75.06 94 TYR A O 1
ATOM 740 N N . ALA A 1 95 ? -0.092 -13.454 -9.638 1.00 77.31 95 ALA A N 1
ATOM 741 C CA . ALA A 1 95 ? -0.928 -13.116 -10.791 1.00 77.31 95 ALA A CA 1
ATOM 742 C C . ALA A 1 95 ? -2.345 -13.713 -10.708 1.00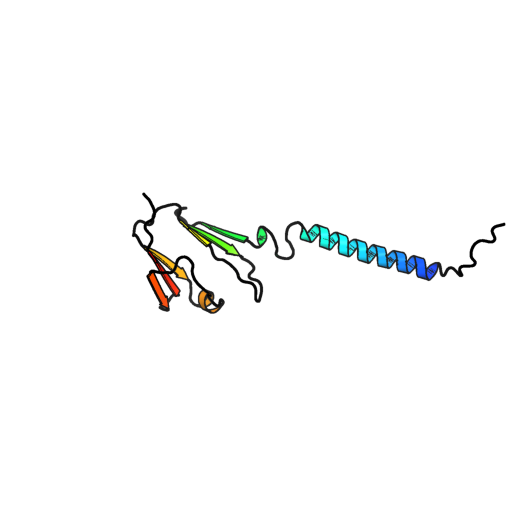 77.31 95 ALA A C 1
ATOM 744 O O . ALA A 1 95 ? -3.295 -13.087 -11.162 1.00 77.31 95 ALA A O 1
ATOM 745 N N . GLU A 1 96 ? -2.501 -14.899 -10.116 1.00 79.81 96 GLU A N 1
ATOM 746 C CA . GLU A 1 96 ? -3.809 -15.544 -9.926 1.00 79.81 96 GLU A CA 1
ATOM 747 C C . GLU A 1 96 ? -4.623 -14.922 -8.777 1.00 79.81 96 GLU A C 1
ATOM 749 O O . GLU A 1 96 ? -5.849 -15.024 -8.772 1.00 79.81 96 GLU A O 1
ATOM 754 N N . ALA A 1 97 ? -3.972 -14.240 -7.827 1.00 78.62 97 ALA A N 1
ATOM 755 C CA . ALA A 1 97 ? -4.643 -13.570 -6.713 1.00 78.62 97 ALA A CA 1
ATOM 756 C C . ALA A 1 97 ? -5.343 -12.257 -7.115 1.00 78.62 97 ALA A C 1
ATOM 758 O O . ALA A 1 97 ? -6.187 -11.759 -6.368 1.00 78.62 97 ALA A O 1
ATOM 759 N N . PHE A 1 98 ? -5.017 -11.694 -8.285 1.00 75.31 98 PHE A N 1
ATOM 760 C CA . PHE A 1 98 ? -5.572 -10.430 -8.765 1.00 75.31 98 PHE A CA 1
ATOM 761 C C . PHE A 1 98 ? -6.217 -10.589 -10.142 1.00 75.31 98 PHE A C 1
ATOM 763 O O . PHE A 1 98 ? -5.639 -11.148 -11.068 1.00 75.31 98 PHE A O 1
ATOM 770 N N . VAL A 1 99 ? -7.403 -10.005 -10.322 1.00 75.94 99 VAL A N 1
ATOM 771 C CA . VAL A 1 99 ? -7.995 -9.862 -11.657 1.00 75.94 99 VAL A CA 1
ATOM 772 C C . VAL A 1 99 ? -7.364 -8.651 -12.330 1.00 75.94 99 VAL A C 1
ATOM 774 O O . VAL A 1 99 ? -7.746 -7.504 -12.078 1.00 75.94 99 VAL A O 1
ATOM 777 N N . LEU A 1 100 ? -6.380 -8.895 -13.193 1.00 75.06 100 LEU A N 1
ATOM 778 C CA . LEU A 1 100 ? -5.746 -7.826 -13.949 1.00 75.06 100 LEU A CA 1
ATOM 779 C C . LEU A 1 100 ? -6.745 -7.219 -14.946 1.00 75.06 100 LEU A C 1
ATOM 781 O O . LEU A 1 100 ? -7.177 -7.875 -15.890 1.00 75.06 100 LEU A O 1
ATOM 785 N N . ARG A 1 101 ? -7.103 -5.945 -14.748 1.00 76.62 101 ARG A N 1
ATOM 786 C CA . ARG A 1 101 ? -8.061 -5.253 -15.624 1.00 76.62 101 ARG A CA 1
ATOM 787 C C . ARG A 1 101 ? -7.455 -4.841 -16.958 1.00 76.62 101 ARG A C 1
ATOM 789 O O . ARG A 1 101 ? -7.944 -5.262 -17.999 1.00 76.62 101 ARG A O 1
ATOM 796 N N . ARG A 1 102 ? -6.440 -3.976 -16.934 1.00 76.38 102 ARG A N 1
ATOM 797 C CA . ARG A 1 102 ? -5.710 -3.512 -18.121 1.00 76.38 102 ARG A CA 1
ATOM 798 C C . ARG A 1 102 ? -4.336 -2.992 -17.701 1.00 76.38 102 ARG A C 1
ATOM 800 O O . ARG A 1 102 ? -4.299 -2.009 -16.960 1.00 76.38 102 ARG A O 1
ATOM 807 N N . PRO A 1 103 ? -3.234 -3.607 -18.158 1.00 77.56 103 PRO A N 1
ATOM 808 C CA . PRO A 1 103 ? -1.921 -2.988 -18.043 1.00 77.56 103 PRO A CA 1
ATOM 809 C C . PRO A 1 103 ? -1.883 -1.710 -18.896 1.00 77.56 103 PRO A C 1
ATOM 811 O O . PRO A 1 103 ? -2.438 -1.676 -19.997 1.00 77.56 103 PRO A O 1
ATOM 814 N N . MET A 1 104 ? -1.269 -0.657 -18.358 1.00 76.88 104 MET A N 1
ATOM 815 C CA . MET A 1 104 ? -1.032 0.613 -19.046 1.00 76.88 104 MET A CA 1
ATOM 816 C C . MET A 1 104 ? 0.446 0.985 -18.885 1.00 76.88 104 MET A C 1
ATOM 818 O O . MET A 1 104 ? 0.903 1.043 -17.742 1.00 76.88 104 MET A O 1
ATOM 822 N N . PRO A 1 105 ? 1.187 1.251 -19.980 1.00 77.88 105 PRO A N 1
ATOM 823 C CA . PRO A 1 105 ? 0.765 1.211 -21.391 1.00 77.88 105 PRO A CA 1
ATOM 824 C C . PRO A 1 105 ? 0.405 -0.206 -21.877 1.00 77.88 105 PRO A C 1
ATOM 826 O O . PRO A 1 105 ? 0.615 -1.182 -21.164 1.00 77.88 105 PRO A O 1
ATOM 829 N N . LEU A 1 106 ? -0.181 -0.334 -23.073 1.00 75.50 106 LEU A N 1
ATOM 830 C CA . LEU A 1 106 ? -0.537 -1.649 -23.613 1.00 75.50 106 LEU A CA 1
ATOM 831 C C . LEU A 1 106 ? 0.747 -2.446 -23.937 1.00 75.50 106 LEU A C 1
ATOM 833 O O . LEU A 1 106 ? 1.607 -1.922 -24.646 1.00 75.50 106 LEU A O 1
ATOM 837 N N . PRO A 1 107 ? 0.896 -3.688 -23.449 1.00 78.81 107 PRO A N 1
ATOM 838 C CA . PRO A 1 107 ? 2.075 -4.501 -23.720 1.00 78.81 107 PRO A CA 1
ATOM 839 C C . PRO A 1 107 ? 2.104 -4.949 -25.186 1.00 78.81 107 PRO A C 1
ATOM 841 O O . PRO A 1 107 ? 1.071 -5.297 -25.761 1.00 78.81 107 PRO A O 1
ATOM 844 N N . ALA A 1 108 ? 3.301 -4.994 -25.772 1.00 77.81 108 ALA A N 1
ATOM 845 C CA . ALA A 1 108 ? 3.536 -5.517 -27.118 1.00 77.81 108 ALA A CA 1
ATOM 846 C C . ALA A 1 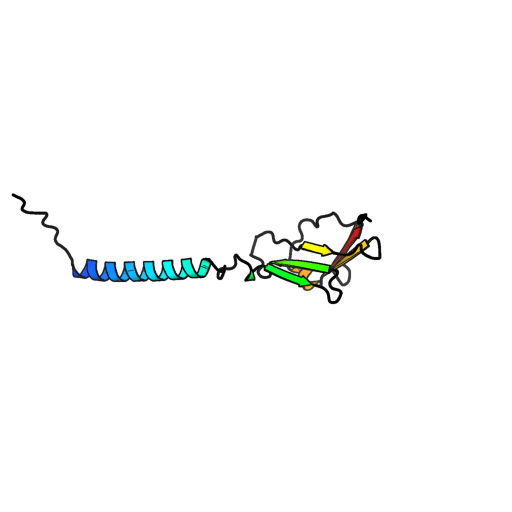108 ? 3.306 -7.034 -27.175 1.00 77.81 108 ALA A C 1
ATOM 848 O O . ALA A 1 108 ? 2.826 -7.572 -28.174 1.00 77.81 108 ALA A O 1
ATOM 849 N N . ARG A 1 109 ? 3.605 -7.729 -26.072 1.00 74.06 109 ARG A N 1
ATOM 850 C CA . ARG A 1 109 ? 3.297 -9.145 -25.895 1.00 74.06 109 ARG A CA 1
ATOM 851 C C . ARG A 1 109 ? 2.870 -9.413 -24.457 1.00 74.06 109 ARG A C 1
ATOM 853 O O . ARG A 1 109 ? 3.438 -8.884 -23.506 1.00 74.06 109 ARG A O 1
ATOM 860 N N . SER A 1 110 ? 1.852 -10.253 -24.313 1.00 74.62 110 SER A N 1
ATOM 861 C CA . SER A 1 110 ? 1.409 -10.786 -23.028 1.00 74.62 110 SER A CA 1
ATOM 862 C C . SER A 1 110 ? 1.310 -12.300 -23.122 1.00 74.62 110 SER A C 1
ATOM 864 O O . SER A 1 110 ? 0.955 -12.841 -24.172 1.00 74.62 110 SER A O 1
ATOM 866 N N . GLY A 1 111 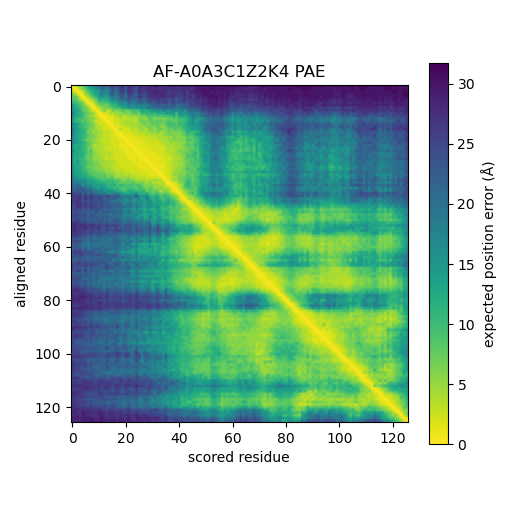? 1.666 -12.995 -22.049 1.00 70.50 111 GLY A N 1
ATOM 867 C CA . GLY A 1 111 ? 1.630 -14.448 -22.038 1.00 70.50 111 GLY A CA 1
ATOM 868 C C . GLY A 1 111 ? 1.698 -15.029 -20.636 1.00 70.50 111 GLY A C 1
ATOM 869 O O . GLY A 1 111 ? 2.280 -14.451 -19.719 1.00 70.50 111 GLY A O 1
ATOM 870 N N . LEU A 1 112 ? 1.107 -16.211 -20.499 1.00 61.22 112 LEU A N 1
ATOM 871 C CA . LEU A 1 112 ? 1.137 -17.024 -19.292 1.00 61.22 112 LEU A CA 1
ATOM 872 C C . LEU A 1 112 ? 2.042 -18.223 -19.584 1.00 61.22 112 LEU A C 1
ATOM 874 O O . LEU A 1 112 ? 1.635 -19.165 -20.259 1.00 61.22 112 LEU A O 1
ATOM 878 N N . GLN A 1 113 ? 3.303 -18.151 -19.157 1.00 67.50 113 GLN A N 1
ATOM 879 C CA . GLN A 1 113 ? 4.221 -19.295 -19.194 1.00 67.50 113 GLN A CA 1
ATOM 880 C C . GLN A 1 113 ? 4.376 -19.863 -17.771 1.00 67.50 113 GLN A C 1
ATOM 882 O O . GLN A 1 113 ? 3.386 -20.048 -17.068 1.00 67.50 113 GLN A O 1
ATOM 887 N N . LYS A 1 114 ? 5.606 -20.124 -17.297 1.00 62.78 114 LYS A N 1
ATOM 888 C CA . LYS A 1 114 ? 5.872 -20.410 -15.869 1.00 62.78 114 LYS A CA 1
ATOM 889 C C . LYS A 1 114 ? 5.618 -19.194 -14.968 1.00 62.78 114 LYS A C 1
ATOM 891 O O . LYS A 1 114 ? 5.355 -19.358 -13.780 1.00 62.78 114 LYS A O 1
ATOM 896 N N . LYS A 1 115 ? 5.716 -17.995 -15.541 1.00 66.88 115 LYS A N 1
ATOM 897 C CA . LYS A 1 115 ? 5.427 -16.697 -14.930 1.00 66.88 115 LYS A CA 1
ATOM 898 C C . LYS A 1 115 ? 4.474 -15.928 -15.841 1.00 66.88 115 LYS A C 1
ATOM 900 O O . LYS A 1 115 ? 4.385 -16.228 -17.036 1.00 66.88 115 LYS A O 1
ATOM 905 N N . PHE A 1 116 ? 3.755 -14.978 -15.262 1.00 70.56 116 PHE A N 1
ATOM 906 C CA . PHE A 1 116 ? 2.958 -14.029 -16.029 1.00 70.56 116 PHE A CA 1
ATOM 907 C C . PHE A 1 116 ? 3.912 -12.953 -16.548 1.00 70.56 116 PHE A C 1
ATOM 909 O O . PHE A 1 116 ? 4.612 -12.351 -15.733 1.00 70.56 116 PHE A O 1
ATOM 916 N N . CYS A 1 117 ? 3.994 -12.759 -17.866 1.00 72.81 117 CYS A N 1
ATOM 917 C CA . CYS A 1 117 ? 4.971 -11.853 -18.477 1.00 72.81 117 CYS A CA 1
ATOM 918 C C . CYS A 1 117 ? 4.283 -10.784 -19.328 1.00 72.81 117 CYS A C 1
ATOM 920 O O . CYS A 1 117 ? 3.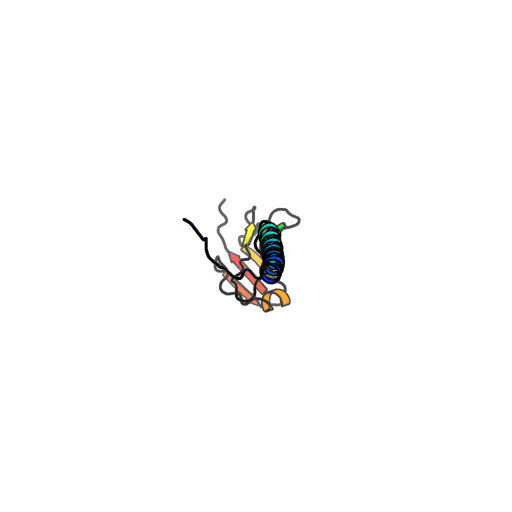378 -11.093 -20.115 1.00 72.81 117 CYS A O 1
ATOM 922 N N . PHE A 1 118 ? 4.759 -9.547 -19.195 1.00 73.69 118 PHE A N 1
ATOM 923 C CA . PHE A 1 118 ? 4.445 -8.448 -20.098 1.00 73.69 118 PHE A CA 1
ATOM 924 C C . PHE A 1 118 ? 5.717 -7.872 -20.695 1.00 73.69 118 PHE A C 1
ATOM 926 O O . PHE A 1 118 ? 6.582 -7.392 -19.964 1.00 73.69 118 PHE A O 1
ATOM 933 N N . ASP A 1 119 ? 5.761 -7.855 -22.023 1.00 71.94 119 ASP A N 1
ATOM 934 C CA . ASP A 1 119 ? 6.793 -7.164 -22.778 1.00 71.94 119 ASP A CA 1
ATOM 935 C C . ASP A 1 119 ? 6.243 -5.793 -23.170 1.00 71.94 119 ASP A C 1
ATOM 937 O O . ASP A 1 119 ? 5.314 -5.687 -23.980 1.00 71.94 119 ASP A O 1
ATOM 941 N N . PHE A 1 120 ? 6.795 -4.733 -22.588 1.00 73.38 120 PHE A N 1
ATOM 942 C CA . PHE A 1 120 ? 6.470 -3.362 -22.961 1.00 73.38 120 PHE A CA 1
ATOM 943 C C . PHE A 1 120 ? 7.537 -2.839 -23.911 1.00 73.38 120 PHE A C 1
ATOM 945 O O . PHE A 1 120 ? 8.712 -2.767 -23.558 1.00 73.38 120 PHE A O 1
ATOM 952 N N . GLN A 1 121 ? 7.118 -2.463 -25.114 1.00 67.31 121 GLN A N 1
ATOM 953 C CA . GLN A 1 121 ? 7.982 -1.807 -26.082 1.00 67.31 121 GLN A CA 1
ATOM 954 C C . GLN A 1 121 ? 7.737 -0.301 -25.999 1.00 67.31 121 GLN A C 1
ATOM 956 O O . GLN A 1 121 ? 6.587 0.142 -26.004 1.00 67.31 121 GLN A O 1
ATOM 961 N N . GLY A 1 122 ? 8.800 0.487 -25.893 1.00 59.97 122 GLY A N 1
ATOM 962 C CA . GLY A 1 122 ? 8.683 1.935 -25.771 1.00 59.97 122 GLY A CA 1
ATOM 963 C C . GLY A 1 122 ? 9.899 2.622 -26.362 1.00 59.97 122 GLY A C 1
ATOM 964 O O . GLY A 1 122 ? 11.012 2.180 -26.130 1.00 59.97 122 GLY A O 1
ATOM 965 N N . SER A 1 123 ? 9.698 3.723 -27.092 1.00 55.34 123 SER A N 1
ATOM 966 C CA . SER A 1 123 ? 10.802 4.614 -27.451 1.00 55.34 123 SER A CA 1
ATOM 967 C C . SER A 1 123 ? 11.166 5.438 -26.215 1.00 55.34 123 SER A C 1
ATOM 969 O O . SER A 1 123 ? 10.662 6.547 -26.013 1.00 55.34 123 SER A O 1
ATOM 971 N N . TRP A 1 124 ? 11.971 4.860 -25.331 1.00 59.53 124 TRP A N 1
ATOM 972 C CA . TRP A 1 124 ? 12.466 5.541 -24.140 1.00 59.53 124 TRP A CA 1
ATOM 973 C C . TRP A 1 124 ? 13.403 6.653 -24.617 1.00 59.53 124 TRP A C 1
ATOM 975 O O . TRP A 1 124 ? 14.480 6.380 -25.144 1.00 59.53 124 TRP A O 1
ATOM 985 N N . GLY A 1 125 ? 12.909 7.895 -24.575 1.00 48.91 125 GLY A N 1
ATOM 986 C CA . GLY A 1 125 ? 13.565 9.058 -25.170 1.00 48.91 125 GLY A CA 1
ATOM 987 C C . GLY A 1 125 ? 15.037 9.157 -24.768 1.00 48.91 125 GLY A C 1
ATOM 988 O O . GLY A 1 125 ? 15.367 8.999 -23.594 1.00 48.91 125 GLY A O 1
ATOM 989 N N . ARG A 1 126 ? 15.890 9.378 -25.773 1.00 43.47 126 ARG A N 1
ATOM 990 C CA . ARG A 1 126 ? 17.306 9.725 -25.610 1.00 43.47 126 ARG A CA 1
ATOM 991 C C . ARG A 1 126 ? 17.473 11.080 -24.939 1.00 43.47 126 ARG A C 1
ATOM 993 O O . ARG A 1 126 ? 16.669 11.981 -25.266 1.00 43.47 126 ARG A O 1
#

Foldseek 3Di:
DDPPDPDPDPVVVVVVVVVVVVVVVVVVVVVVVCPVCPVVQDHDVQKDWDADPVNFKIWIWGNDDDPPDDTDIDIDGPDCPPDLKDKDWDAPVVVVVDDDDADPPHFPDFDDDNTTIGIRGDPPDD

Secondary structure (DSSP, 8-state):
----------HHHHHHHHHHHHHHHHHHHHHHHHHTTTTTT-STTTEEEEE-TTS-EEEEEESSPPTTPPP-EEEEESS--SSSEEEEEEEHHHHHHS-----SSPPSEEEESSEEEEEEE-----

Radius of gyration: 27.88 Å; Cα contacts (8 Å, |Δi|>4): 125; chains: 1; bounding box: 62×56×68 Å

=== Feature glossary ===
The record interleaves many kinds of information about one protein. Here is each kind framed as the question it answers.

Q: What known structures does this most resemble?
A: Structural nearest neighbors (via Foldseek easy-search vs the PDB). Reported per hit: target PDB id, E-value, and alignment TM-score. A TM-score above ~0.5 is the conventional threshold for 'same fold'.

Q: Where is each backbone atom in 3D?
A: The mmCIF table is the protein's shape written out atom by atom. For each backbone N, Cα, C, and carbonyl O, it records an (x, y, z) coordinate triple in Å plus the residue type, chain letter, and residue number.

Q: What are the backbone torsion angles?
A: The φ/ψ torsion pair specifies the backbone conformation at each residue. φ rotates about the N–Cα bond, ψ about the Cα–C bond. Steric clashes forbid most of the (φ, ψ) plane — the allowed regions (α-helix basin, β-sheet basin, left-handed helix) are the Ramachandran-allowed regions.

Q: Which residues are buried vs exposed?
A: Solvent-accessible surface area (SASA) is the area in Å² traced out by the centre of a 1.4 Å probe sphere (a water molecule) rolled over the protein's van der Waals surface (Shrake–Rupley / Lee–Richards construction). Buried residues have near-zero SASA; fully exposed residues can exceed 200 Å². The total SASA scales roughly with the number of surface residues.

Q: How confident is the AlphaFold model at each residue?
A: pLDDT is the predicted lDDT-Cα score: AlphaFold's confidence that the local environment of each residue (all inter-atomic distances within 15 Å) is correctly placed. It is a per-residue number between 0 and 100, with higher meaning more reliable.

Q: What does the local fold look like, residue by residue?
A: 3Di is Foldseek's structural alphabet. Each residue is assigned one of twenty discrete states based on how its Cα sits relative to its spatial (not sequential) neighbors. Aligning 3Di strings finds structural homologs roughly as well as full 3D superposition, but orders of magnitude faster.

Q: How big and how compact is the whole molecule?
A: Radius of gyration (Rg) is the root-mean-square distance of Cα atoms from their centroid — a single number for overall size and compactness. A globular domain of N residues has Rg ≈ 2.2·N^0.38 Å; an extended or disordered chain has a much larger Rg. The Cα contact count is the number of residue pairs whose Cα atoms are within 8 Å and are more than four positions apart in sequence — a standard proxy for tertiary packing density. The bounding box is the smallest axis-aligned box enclosing all Cα atoms.

Q: Which residues are in helices, strands, or loops?
A: DSSP 8-state secondary structure assigns each residue one of H (α-helix), G (3₁₀-helix), I (π-helix), E (extended β-strand), B (isolated β-bridge), T (hydrogen-bonded turn), S (bend), or '-' (coil). The assignment is computed from backbone hydrogen-bond geometry via the Kabsch–Sander algorithm.

Q: How mobile is each atom in the crystal?
A: Crystallographic B-factors measure how much each atom's electron density is smeared out, in Å². They rise in mobile loops and surface residues and fall in the buried interior. In AlphaFold models this column is repurposed to hold pLDDT instead.

Q: What if only a Cα trace is available?
A: P-SEA three-state annotation labels each residue as helix, strand, or coil based purely on the geometry of the Cα trace. It serves as a fallback when the full backbone (and thus DSSP) is unavailable.

Q: What family and function is it annotated with?
A: Database cross-references. InterPro integrates a dozen domain/family signature databases into unified entries with residue-range hits. GO terms attach function/process/location labels with evidence codes. CATH codes position the fold in a four-level structural taxonomy. Organism is the NCBI-taxonomy species name.

Q: Are the domains correctly placed relative to each other?
A: Predicted Aligned Error (PAE) is an AlphaFold confidence matrix: entry (i, j) is the expected error in the position of residue j, in ångströms, when the prediction is superimposed on the true structure at residue i. Low PAE within a block of residues means that block is internally rigid and well-predicted; high PAE between two blocks means their relative placement is uncertain even if each block individually is confident.

Q: What do the diagnostic plots show?
A: Three diagnostic plots accompany the record. The Cα contact map visualizes the tertiary structure as a 2D adjacency matrix (8 Å cutoff, sequence-local contacts suppressed). The Ramachandran plot shows the distribution of backbone (φ, ψ) torsions, with points in the α and β basins reflecting secondary structure content. The PAE plot shows AlphaFold's inter-residue confidence as a color matrix.

Q: What is the amino-acid chain?
A: Primary structure: the covalent order of the twenty standard amino acids along the backbone. Two proteins with the same sequence will (almost always) fold to the same structure; two with 30% identity often share a fold but not the details.

Q: What do the rendered images show?
A: The six renders are orthographic views along the three Cartesian axes in both directions. Representation (cartoon, sticks, or surface) and color scheme (sequence-rainbow or by-chain) vary across proteins so the training set covers all the common visualization conventions.